Protein AF-A0A2X1XBA3-F1 (afdb_monomer_lite)

Organism: NCBI:txid54005

Secondary structure (DSSP, 8-state):
-HHHHHHHHHHSPPPPPSS-EEEEEES----HHHHHHHHHTT-EEEEEEETTTGGGGSS---TT-SSHHHHHHHHHHT--S-TTS--TTTTSPPPP-

pLDDT: mean 90.19, std 9.72, range [42.31, 97.31]

Structure (mmCIF, N/CA/C/O backbone):
data_AF-A0A2X1XBA3-F1
#
_entry.id   AF-A0A2X1XBA3-F1
#
loop_
_atom_site.group_PDB
_atom_site.id
_atom_site.type_symbol
_atom_site.label_atom_id
_atom_site.label_alt_id
_atom_site.label_comp_id
_atom_site.label_asym_id
_atom_site.label_entity_id
_atom_site.label_seq_id
_atom_site.pdbx_PDB_ins_code
_atom_site.Cartn_x
_atom_site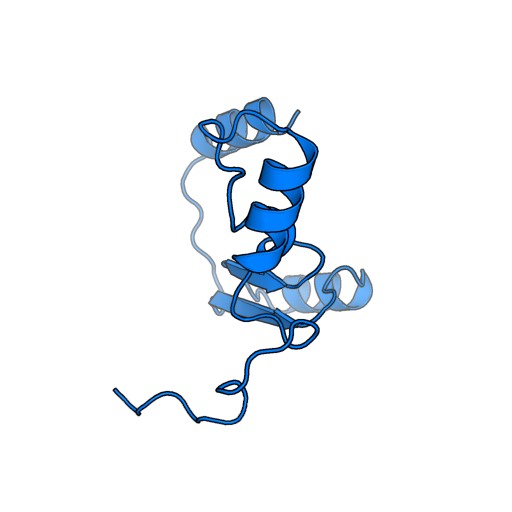.Cartn_y
_atom_site.Cartn_z
_atom_site.occupancy
_atom_site.B_iso_or_equiv
_atom_site.auth_seq_id
_atom_site.auth_comp_id
_atom_site.auth_asym_id
_atom_site.auth_atom_id
_atom_site.pdbx_PDB_model_num
ATOM 1 N N . MET A 1 1 ? -9.783 18.305 -3.561 1.00 83.12 1 MET A N 1
ATOM 2 C CA . MET A 1 1 ? -10.433 17.063 -3.077 1.00 83.12 1 MET A CA 1
ATOM 3 C C . MET A 1 1 ? -9.601 16.290 -2.044 1.00 83.12 1 MET A C 1
ATOM 5 O O . MET A 1 1 ? -9.895 16.455 -0.872 1.00 83.12 1 MET A O 1
ATOM 9 N N . LEU A 1 2 ? -8.551 15.511 -2.378 1.00 92.81 2 LEU A N 1
ATOM 10 C CA . LEU A 1 2 ? -7.814 14.724 -1.352 1.00 92.81 2 LEU A CA 1
ATOM 11 C C . LEU A 1 2 ? -7.120 15.599 -0.289 1.00 92.81 2 LEU A C 1
ATOM 13 O O . LEU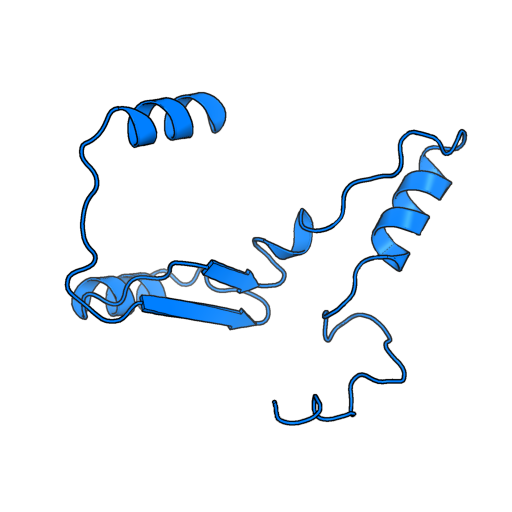 A 1 2 ? -7.220 15.332 0.903 1.00 92.81 2 LEU A O 1
ATOM 17 N N . LYS A 1 3 ? -6.455 16.683 -0.714 1.00 95.75 3 LYS A N 1
ATOM 18 C CA . LYS A 1 3 ? -5.799 17.627 0.209 1.00 95.75 3 LYS A CA 1
ATOM 19 C C . LYS A 1 3 ? -6.799 18.290 1.164 1.00 95.75 3 LYS A C 1
ATOM 21 O O . LYS A 1 3 ? -6.523 18.386 2.349 1.00 95.75 3 LYS A O 1
ATOM 26 N N . GLU A 1 4 ? -7.966 18.694 0.662 1.00 96.62 4 GLU A N 1
ATOM 27 C CA . GLU A 1 4 ? -9.042 19.272 1.485 1.00 96.62 4 GLU A CA 1
ATOM 28 C C . GLU A 1 4 ? -9.569 18.272 2.519 1.00 96.62 4 GLU A C 1
ATOM 30 O O . GLU A 1 4 ? -9.772 18.643 3.671 1.00 96.62 4 GLU A O 1
ATOM 35 N N . LEU A 1 5 ? -9.740 17.003 2.129 1.00 95.94 5 LEU A N 1
ATOM 36 C CA . LEU A 1 5 ? -10.161 15.940 3.041 1.00 95.94 5 LEU A CA 1
ATOM 37 C C . LEU A 1 5 ? -9.138 15.728 4.165 1.00 95.94 5 LEU A C 1
ATOM 39 O O . LEU A 1 5 ? -9.516 15.659 5.330 1.00 95.94 5 LEU A O 1
ATOM 43 N N . ILE A 1 6 ? -7.846 15.676 3.832 1.00 95.75 6 ILE A N 1
ATOM 44 C CA . ILE A 1 6 ? -6.769 15.532 4.822 1.00 95.75 6 ILE A CA 1
ATOM 45 C C . ILE A 1 6 ? -6.774 16.699 5.816 1.00 95.75 6 ILE A C 1
ATOM 47 O O . ILE A 1 6 ? -6.639 16.476 7.018 1.00 95.75 6 ILE A O 1
ATOM 51 N N . GLU A 1 7 ? -6.943 17.935 5.345 1.00 97.00 7 GLU A N 1
ATOM 52 C CA . GLU A 1 7 ? -6.989 19.101 6.235 1.00 97.00 7 GLU A CA 1
ATOM 53 C C . GLU A 1 7 ? -8.237 19.100 7.131 1.00 97.00 7 GLU A C 1
ATOM 55 O O . GLU A 1 7 ? -8.132 19.403 8.319 1.00 97.00 7 GLU A O 1
ATOM 60 N N . ALA A 1 8 ? -9.395 18.676 6.612 1.00 95.62 8 ALA A N 1
ATOM 61 C CA . ALA A 1 8 ? -10.599 18.496 7.423 1.00 95.62 8 ALA A CA 1
ATOM 62 C C . ALA A 1 8 ? -10.404 17.425 8.513 1.00 95.62 8 ALA A C 1
ATOM 64 O O . ALA A 1 8 ? -10.727 17.670 9.674 1.00 95.62 8 ALA A O 1
ATOM 65 N N . LEU A 1 9 ? -9.807 16.276 8.171 1.00 93.69 9 LEU A N 1
ATOM 66 C CA . LEU A 1 9 ? -9.524 15.191 9.119 1.00 93.69 9 LEU A CA 1
ATOM 67 C C . LEU A 1 9 ? -8.518 15.602 10.204 1.00 93.69 9 LEU A C 1
ATOM 69 O O . LEU A 1 9 ? -8.679 15.227 11.361 1.00 93.69 9 LEU A O 1
ATOM 73 N N . LYS A 1 10 ? -7.501 16.407 9.866 1.00 94.94 10 LYS A N 1
ATOM 74 C CA . LYS A 1 10 ? -6.536 16.941 10.847 1.00 94.94 10 LYS A CA 1
ATOM 75 C C . LYS A 1 10 ? -7.160 17.932 11.832 1.00 94.94 10 LYS A C 1
ATOM 77 O O . LYS A 1 10 ? -6.651 18.067 12.943 1.00 94.94 10 LYS A O 1
ATOM 82 N N . ALA A 1 11 ? -8.206 18.652 11.421 1.00 96.06 11 ALA A N 1
ATOM 83 C CA . ALA A 1 11 ? -8.910 19.614 12.268 1.00 96.06 11 ALA A CA 1
ATOM 84 C C . ALA A 1 11 ? -9.885 18.946 13.255 1.00 96.06 11 ALA A C 1
ATOM 86 O O . ALA A 1 11 ? -10.264 19.557 14.256 1.00 96.06 11 ALA A O 1
ATOM 87 N N . MET A 1 12 ? -10.294 17.706 12.983 1.00 95.56 12 MET A N 1
ATOM 88 C CA . MET A 1 12 ? -11.146 16.918 13.869 1.00 95.56 12 MET A CA 1
ATOM 89 C C . MET A 1 12 ? -10.352 16.386 15.076 1.00 95.56 12 MET A C 1
ATOM 91 O O . MET A 1 12 ? -9.139 16.171 14.988 1.00 95.56 12 MET A O 1
ATOM 95 N N . PRO A 1 13 ? -11.005 16.171 16.233 1.00 95.12 13 PRO A N 1
ATOM 96 C CA . PRO A 1 13 ? -10.360 15.502 17.356 1.00 95.12 13 PRO A CA 1
ATOM 97 C C . PRO A 1 13 ? -9.935 14.083 16.956 1.00 95.12 13 PRO A C 1
ATOM 99 O O . PRO A 1 13 ? -10.592 13.431 16.149 1.00 95.12 13 PRO A O 1
ATOM 102 N N . LYS A 1 14 ? -8.842 13.584 17.545 1.00 91.00 14 LYS A N 1
ATOM 103 C CA . LYS A 1 14 ? -8.422 12.194 17.333 1.00 91.00 14 LYS A CA 1
ATOM 104 C C . LYS A 1 14 ? -9.484 11.250 17.888 1.00 91.00 14 LYS A C 1
ATOM 106 O O . LYS A 1 14 ? -9.772 11.286 19.083 1.00 91.00 14 LYS A O 1
ATOM 111 N N . GLU A 1 15 ? -10.016 10.398 17.027 1.00 87.94 15 GLU A N 1
ATOM 112 C CA . GLU A 1 15 ? -10.923 9.327 17.417 1.00 87.94 15 GLU A CA 1
ATOM 113 C C . GLU A 1 15 ? -10.132 8.053 17.725 1.00 87.94 15 GLU A C 1
ATOM 115 O O . GLU A 1 15 ? -9.157 7.724 17.044 1.00 87.94 15 GLU A O 1
ATOM 120 N N . GLU A 1 16 ? -10.540 7.334 18.770 1.00 86.75 16 GLU A N 1
ATOM 121 C CA . GLU A 1 16 ? -9.999 6.010 19.065 1.00 86.75 16 GLU A CA 1
ATOM 122 C C . GLU A 1 16 ? -10.872 4.928 18.434 1.00 86.75 16 GLU A C 1
ATOM 124 O O . GLU A 1 16 ? -12.099 4.925 18.565 1.00 86.75 16 GLU A O 1
ATOM 129 N N . CYS A 1 17 ? -10.218 3.965 17.787 1.00 84.25 17 CYS A N 1
ATOM 130 C CA . CYS A 1 17 ? -10.883 2.763 17.311 1.00 84.25 17 CYS A CA 1
ATOM 131 C C . CYS A 1 17 ? -11.370 1.923 18.487 1.00 84.25 17 CYS A C 1
ATOM 133 O O . CYS A 1 17 ? -10.578 1.461 19.305 1.00 84.25 17 CYS A O 1
ATOM 135 N N . LYS A 1 18 ? -12.687 1.714 18.548 1.00 88.38 18 LYS A N 1
ATOM 136 C CA . LYS A 1 18 ? -13.341 0.959 19.625 1.00 88.38 18 LYS A CA 1
ATOM 137 C C . LYS A 1 18 ? -13.182 -0.557 19.486 1.00 88.38 18 LYS A C 1
ATOM 139 O O . LYS A 1 18 ? -13.337 -1.264 20.477 1.00 88.38 18 LYS A O 1
ATOM 144 N N . GLY A 1 19 ? -12.902 -1.055 18.281 1.00 92.81 19 GLY A N 1
ATOM 145 C CA . GLY A 1 19 ? -12.679 -2.475 18.014 1.00 92.81 19 GLY A CA 1
ATOM 146 C C . GLY A 1 19 ? -11.279 -2.776 17.467 1.00 92.81 19 GLY A C 1
ATOM 147 O O . GLY A 1 19 ? -10.368 -1.948 17.582 1.00 92.81 19 GLY A O 1
ATOM 148 N N . PRO A 1 20 ? -11.064 -3.989 16.927 1.00 94.88 20 PRO A N 1
ATOM 149 C CA . PRO A 1 20 ? -9.743 -4.433 16.508 1.00 94.88 20 PRO A CA 1
ATOM 150 C C . PRO A 1 20 ? -9.238 -3.616 15.317 1.00 94.88 20 PRO A C 1
ATOM 152 O O . PRO A 1 20 ? -9.974 -3.333 14.373 1.00 94.88 20 PRO A O 1
ATOM 155 N N . ARG A 1 21 ? -7.950 -3.275 15.363 1.00 95.25 21 ARG A N 1
ATOM 156 C CA . ARG A 1 21 ? -7.230 -2.654 14.252 1.00 95.25 21 ARG A CA 1
ATOM 157 C C . ARG A 1 21 ? -6.655 -3.747 13.366 1.00 95.25 21 ARG A C 1
ATOM 159 O O . ARG A 1 21 ? -5.888 -4.576 13.853 1.00 95.25 21 ARG A O 1
ATOM 166 N N . VAL A 1 22 ? -7.016 -3.739 12.091 1.00 95.44 22 VAL A N 1
ATOM 167 C CA . VAL A 1 22 ? -6.615 -4.768 11.127 1.00 95.44 22 VAL A CA 1
ATOM 168 C C . VAL A 1 22 ? -5.895 -4.160 9.932 1.00 95.44 22 VAL A C 1
ATOM 170 O O . VAL A 1 22 ? -6.023 -2.965 9.649 1.00 95.44 22 VAL A O 1
ATOM 173 N N . VAL A 1 23 ? -5.137 -5.015 9.249 1.00 95.81 23 VAL A N 1
ATOM 174 C CA . VAL A 1 23 ? -4.509 -4.723 7.962 1.00 95.81 23 VAL A CA 1
ATOM 175 C C . VAL A 1 23 ? -5.161 -5.613 6.916 1.00 95.81 23 VAL A C 1
ATOM 177 O O . VAL A 1 23 ? -5.241 -6.829 7.110 1.00 95.81 23 VAL A O 1
ATOM 180 N N . THR A 1 24 ? -5.656 -5.020 5.837 1.00 94.81 24 THR A N 1
ATOM 181 C CA . THR A 1 24 ? -6.187 -5.755 4.686 1.00 94.81 24 THR A CA 1
ATOM 182 C C . THR A 1 24 ? -5.050 -6.076 3.724 1.00 94.81 24 THR A C 1
ATOM 184 O O . THR A 1 24 ? -4.180 -5.247 3.492 1.00 94.81 24 THR A O 1
ATOM 187 N N . SER A 1 25 ? -5.013 -7.288 3.175 1.00 93.06 25 SER A N 1
ATOM 188 C CA . SER A 1 25 ? -4.034 -7.662 2.148 1.00 93.06 25 SER A CA 1
ATOM 189 C C . SER A 1 25 ? -4.711 -8.494 1.072 1.00 93.06 25 SER A C 1
ATOM 191 O O . SER A 1 25 ? -5.567 -9.333 1.374 1.00 93.06 25 SER A O 1
ATOM 193 N N . GLY A 1 26 ? -4.361 -8.241 -0.186 1.00 90.75 26 GLY A N 1
ATOM 194 C CA . GLY A 1 26 ? -4.935 -8.949 -1.322 1.00 90.75 26 GLY A CA 1
ATOM 195 C C . GLY A 1 26 ? -4.913 -8.139 -2.611 1.00 90.75 26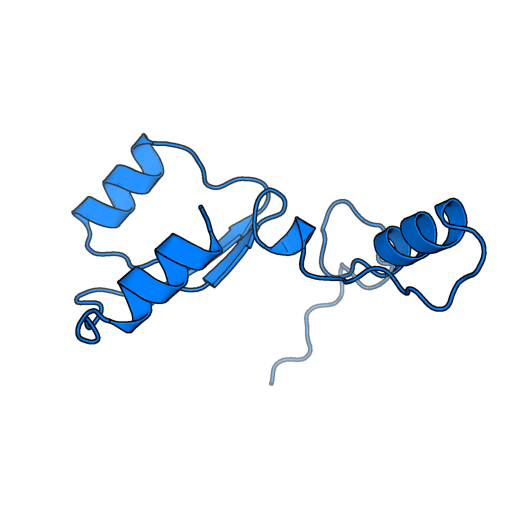 GLY A C 1
ATOM 196 O O . GLY A 1 26 ? -4.041 -7.305 -2.840 1.00 90.75 26 GLY A O 1
ATOM 197 N N . VAL A 1 27 ? -5.878 -8.421 -3.487 1.00 91.50 27 VAL A N 1
ATOM 198 C CA . VAL A 1 27 ? -5.991 -7.745 -4.787 1.00 91.50 27 VAL A CA 1
ATOM 199 C C . VAL A 1 27 ? -6.953 -6.557 -4.704 1.00 91.50 27 VAL A C 1
ATOM 201 O O . VAL A 1 27 ? -6.611 -5.470 -5.157 1.00 91.50 27 VAL A O 1
ATOM 204 N N . ILE A 1 28 ? -8.140 -6.754 -4.116 1.00 93.69 28 ILE A N 1
A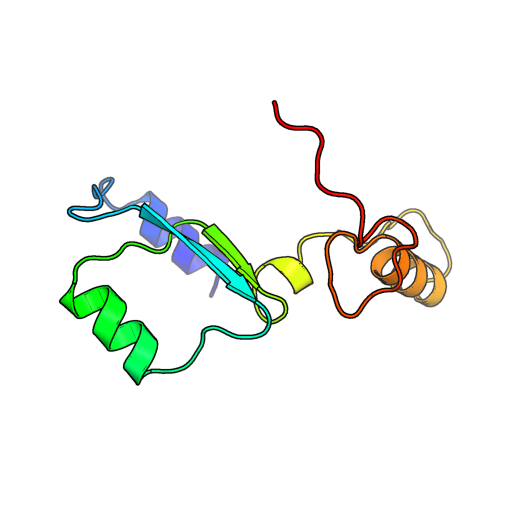TOM 205 C CA . ILE A 1 28 ? -9.230 -5.766 -4.031 1.00 93.69 28 ILE A CA 1
ATOM 206 C C . ILE A 1 28 ? -9.990 -5.947 -2.703 1.00 93.69 28 ILE A C 1
ATOM 208 O O . ILE A 1 28 ? -10.228 -7.086 -2.290 1.00 93.69 28 ILE A O 1
ATOM 212 N N . THR A 1 29 ? -10.427 -4.841 -2.088 1.00 93.31 29 THR A N 1
ATOM 213 C CA . THR A 1 29 ? -11.220 -4.803 -0.839 1.00 93.31 29 THR A CA 1
ATOM 214 C C . THR A 1 29 ? -12.414 -3.834 -0.897 1.00 93.31 29 THR A C 1
ATOM 216 O O . THR A 1 29 ? -12.837 -3.287 0.114 1.00 93.31 29 THR A O 1
ATOM 219 N N . ASP A 1 30 ? -13.016 -3.643 -2.072 1.00 94.19 30 ASP A N 1
ATOM 220 C CA . ASP A 1 30 ? -14.050 -2.622 -2.318 1.00 94.19 30 ASP A CA 1
ATOM 221 C C . ASP A 1 30 ? -15.506 -3.119 -2.219 1.00 94.19 30 ASP A C 1
ATOM 223 O O . ASP A 1 30 ? -16.446 -2.356 -2.455 1.00 94.19 30 ASP A O 1
ATOM 227 N N . ASN A 1 31 ? -15.724 -4.395 -1.885 1.00 96.06 31 ASN A N 1
ATOM 228 C CA . ASN A 1 31 ? -17.066 -4.971 -1.856 1.00 96.06 31 ASN A CA 1
ATOM 229 C C . ASN A 1 31 ? -17.926 -4.303 -0.757 1.00 96.06 31 ASN A C 1
ATOM 231 O O . ASN A 1 31 ? -17.599 -4.447 0.424 1.00 96.06 31 ASN A O 1
ATOM 235 N N . PRO A 1 32 ? -19.068 -3.667 -1.089 1.00 96.69 32 PRO A N 1
ATOM 236 C CA . PRO A 1 32 ? -19.872 -2.942 -0.104 1.00 96.69 32 PRO A CA 1
ATOM 237 C C . PRO A 1 32 ? -20.369 -3.805 1.061 1.00 96.69 32 PRO A C 1
ATOM 239 O O . PRO A 1 32 ? -20.384 -3.343 2.197 1.00 96.69 32 PRO A O 1
ATOM 242 N N . ALA A 1 33 ? -20.725 -5.068 0.807 1.00 97.12 33 ALA A N 1
ATOM 243 C CA . ALA A 1 33 ? -21.183 -5.978 1.855 1.00 97.12 33 ALA A CA 1
ATOM 244 C C . ALA A 1 33 ? -20.046 -6.366 2.815 1.00 97.12 33 ALA A C 1
ATOM 246 O O . ALA A 1 33 ? -20.286 -6.582 3.999 1.00 97.12 33 ALA A O 1
ATOM 247 N N . LEU A 1 34 ? -18.804 -6.441 2.323 1.00 94.50 34 LEU A N 1
ATOM 248 C CA . LEU A 1 34 ? -17.633 -6.665 3.173 1.00 94.50 34 LEU A CA 1
ATOM 249 C C . LEU A 1 34 ? -17.386 -5.455 4.080 1.00 94.50 34 LEU A C 1
ATOM 251 O O . LEU A 1 34 ? -17.202 -5.630 5.282 1.00 94.50 34 LEU A O 1
ATOM 255 N N . LEU A 1 35 ? -17.418 -4.248 3.512 1.00 95.50 35 LEU A N 1
ATOM 256 C CA . LEU A 1 35 ? -17.209 -3.004 4.257 1.00 95.50 35 LEU A CA 1
ATOM 257 C C . LEU A 1 35 ? -18.289 -2.805 5.330 1.00 95.50 35 LEU A C 1
ATOM 259 O O . LEU A 1 35 ? -17.964 -2.532 6.482 1.00 95.50 35 LEU A O 1
ATOM 263 N N . GLU A 1 36 ? -19.554 -3.068 4.994 1.00 97.31 36 GLU A N 1
ATOM 264 C CA . GLU A 1 36 ? -20.668 -3.005 5.946 1.00 97.31 36 GLU A CA 1
ATOM 265 C C . GLU A 1 36 ? -20.491 -3.995 7.109 1.00 97.31 36 GLU A C 1
ATOM 267 O O . GLU A 1 36 ? -20.779 -3.674 8.262 1.00 97.31 36 GLU A O 1
ATOM 272 N N . VAL A 1 37 ? -19.981 -5.201 6.842 1.00 95.94 37 VAL A N 1
ATOM 273 C CA . VAL A 1 37 ? -19.664 -6.168 7.901 1.00 95.94 37 VAL A CA 1
ATOM 274 C C . VAL A 1 37 ? -18.553 -5.639 8.811 1.00 95.94 37 VAL A C 1
ATOM 276 O O . VAL A 1 37 ? -18.694 -5.729 10.030 1.00 95.94 37 VAL A O 1
ATOM 279 N N . LEU A 1 38 ? -17.474 -5.071 8.265 1.00 94.81 38 LEU A N 1
ATOM 280 C CA . LEU A 1 38 ? -16.389 -4.509 9.080 1.00 94.81 38 LEU A CA 1
ATOM 281 C C . LEU A 1 38 ? -16.906 -3.400 10.007 1.00 94.81 38 LEU A C 1
ATOM 283 O O . LEU A 1 38 ? -16.633 -3.440 11.210 1.00 94.81 38 LEU A O 1
ATOM 287 N N . ASP A 1 39 ? -17.734 -2.499 9.479 1.00 93.81 39 ASP A N 1
ATOM 288 C CA . ASP A 1 39 ? -18.357 -1.421 10.250 1.00 93.81 39 ASP A CA 1
ATOM 289 C C . ASP A 1 39 ? -19.293 -1.965 11.340 1.00 93.81 39 ASP A C 1
ATOM 291 O O . ASP A 1 39 ? -19.185 -1.582 12.508 1.00 93.81 39 ASP A O 1
ATOM 295 N N . ASN A 1 40 ? -20.159 -2.926 11.000 1.00 95.94 40 ASN A N 1
ATOM 296 C CA . ASN A 1 40 ? -21.103 -3.540 11.940 1.00 95.94 40 ASN A CA 1
ATOM 297 C C . ASN A 1 40 ? -20.409 -4.225 13.131 1.00 95.94 40 ASN A C 1
ATOM 299 O O . ASN A 1 40 ? -20.970 -4.283 14.228 1.00 95.94 40 ASN A O 1
ATOM 303 N N . PHE A 1 41 ? -19.188 -4.730 12.937 1.00 95.00 41 PHE A N 1
ATOM 304 C CA . PHE A 1 41 ? -18.385 -5.357 13.989 1.00 95.00 41 PHE A CA 1
ATOM 305 C C . PHE A 1 41 ? -17.338 -4.419 14.617 1.00 95.00 41 PHE A C 1
ATOM 307 O O . PHE A 1 41 ? -16.534 -4.870 15.437 1.00 95.00 41 PHE A O 1
ATOM 314 N N . ASN A 1 42 ? -17.360 -3.117 14.300 1.00 94.00 42 ASN A N 1
ATOM 315 C CA . ASN A 1 42 ? -16.371 -2.122 14.737 1.00 94.00 42 ASN A CA 1
ATOM 316 C C . ASN A 1 42 ? -14.917 -2.513 14.403 1.00 94.00 42 ASN A C 1
ATOM 318 O O . ASN A 1 42 ? -13.991 -2.203 15.158 1.00 94.00 42 ASN A O 1
ATOM 322 N N . VAL A 1 43 ? -14.698 -3.223 13.298 1.00 95.25 43 VAL A N 1
ATOM 323 C CA . VAL A 1 43 ? -13.360 -3.578 12.827 1.00 95.25 43 VAL A CA 1
ATOM 324 C C . VAL A 1 43 ? -12.781 -2.386 12.076 1.00 95.25 43 VAL A C 1
ATOM 326 O O . VAL A 1 43 ? -13.276 -1.999 11.024 1.00 95.25 43 VAL A O 1
ATOM 329 N N . CYS A 1 44 ? -11.703 -1.815 12.603 1.00 94.75 44 CYS A N 1
ATOM 330 C CA . CYS A 1 44 ? -11.037 -0.679 11.987 1.00 94.75 44 CYS A CA 1
ATOM 331 C C . CYS A 1 44 ? -9.920 -1.135 11.046 1.00 94.75 44 CYS A C 1
ATOM 333 O O . CYS A 1 44 ? -8.881 -1.616 11.511 1.00 94.75 44 CYS A O 1
ATOM 335 N N . VAL A 1 45 ? -10.076 -0.905 9.744 1.00 94.62 45 VAL A N 1
ATOM 336 C CA . VAL A 1 45 ? -8.966 -1.018 8.785 1.00 94.62 45 VAL A CA 1
ATOM 337 C C . VAL A 1 45 ? -8.073 0.210 8.939 1.00 94.62 45 VAL A C 1
ATOM 339 O O . VAL A 1 45 ? -8.530 1.339 8.780 1.00 94.62 45 VAL A O 1
ATOM 342 N N . VAL A 1 46 ? -6.810 0.004 9.316 1.00 94.25 46 VAL A N 1
ATOM 343 C CA . VAL A 1 46 ? -5.872 1.112 9.602 1.00 94.25 46 VAL A CA 1
ATOM 344 C C . VAL A 1 46 ? -4.676 1.175 8.662 1.00 94.25 46 VAL A C 1
ATOM 346 O O . VAL A 1 46 ? -3.939 2.158 8.690 1.00 94.25 46 VAL A O 1
ATOM 349 N N . ALA A 1 47 ? -4.464 0.121 7.884 1.00 95.44 47 ALA A N 1
ATOM 350 C CA . ALA A 1 47 ? -3.481 0.037 6.819 1.00 95.44 47 ALA A CA 1
ATOM 351 C C . ALA A 1 47 ? -3.915 -1.060 5.842 1.00 95.44 47 ALA A C 1
ATOM 353 O O . ALA A 1 47 ? -4.702 -1.939 6.206 1.00 95.44 47 ALA A O 1
ATOM 354 N N . ASP A 1 48 ? -3.361 -1.025 4.641 1.00 94.62 48 ASP A N 1
ATOM 355 C CA . ASP A 1 48 ? -3.601 -2.016 3.605 1.00 94.62 48 ASP A CA 1
ATOM 356 C C . ASP A 1 48 ? -2.300 -2.372 2.864 1.00 94.62 48 ASP A C 1
ATOM 358 O O . ASP A 1 48 ? -1.355 -1.586 2.790 1.00 94.62 48 ASP A O 1
ATOM 362 N N . ASP A 1 49 ? -2.269 -3.589 2.334 1.00 92.69 49 ASP A N 1
ATOM 363 C CA . ASP A 1 49 ? -1.375 -4.058 1.277 1.00 92.69 49 ASP A CA 1
ATOM 364 C C . ASP A 1 49 ? -2.243 -4.658 0.160 1.00 92.69 49 ASP A C 1
ATOM 366 O O . ASP A 1 49 ? -2.349 -5.876 -0.030 1.00 92.69 49 ASP A O 1
ATOM 370 N N . VAL A 1 50 ? -2.970 -3.778 -0.527 1.00 93.00 50 VAL A N 1
ATOM 371 C CA . VAL A 1 50 ? -3.954 -4.158 -1.541 1.00 93.00 50 VAL A CA 1
ATOM 372 C C . VAL A 1 50 ? -3.533 -3.608 -2.900 1.00 93.00 50 VAL A C 1
ATOM 374 O O . VAL A 1 50 ? -3.198 -2.430 -3.036 1.00 93.00 50 VAL A O 1
ATOM 377 N N . ALA A 1 51 ? -3.563 -4.466 -3.925 1.00 90.62 51 ALA A N 1
ATOM 378 C CA . ALA A 1 51 ? -3.114 -4.118 -5.277 1.00 90.62 51 ALA A CA 1
ATOM 379 C C . ALA A 1 51 ? -3.858 -2.900 -5.858 1.00 90.62 51 ALA A C 1
ATOM 381 O O . ALA A 1 51 ? -3.240 -2.022 -6.456 1.00 90.62 51 ALA A O 1
ATOM 382 N N . ALA A 1 52 ? -5.179 -2.839 -5.663 1.00 92.50 52 ALA A N 1
ATOM 383 C CA . ALA A 1 52 ? -6.030 -1.747 -6.136 1.00 92.50 52 ALA A CA 1
ATOM 384 C C . ALA A 1 52 ? -5.966 -0.462 -5.282 1.00 92.50 52 ALA A C 1
ATOM 386 O O . ALA A 1 52 ? -6.564 0.542 -5.667 1.00 92.50 52 ALA A O 1
ATOM 387 N N . GLU A 1 53 ? -5.272 -0.485 -4.140 1.00 92.62 53 GLU A N 1
ATOM 388 C CA . GLU A 1 53 ? -5.218 0.614 -3.168 1.00 92.62 53 GLU A CA 1
ATOM 389 C C . GLU A 1 53 ? -3.761 1.078 -2.971 1.00 92.62 53 GLU A C 1
ATOM 391 O O . GLU A 1 53 ? -3.170 1.635 -3.903 1.00 92.62 53 GLU A O 1
ATOM 396 N N . SER A 1 54 ? -3.157 0.865 -1.792 1.00 93.00 54 SER A N 1
ATOM 397 C CA . SER A 1 54 ? -1.868 1.472 -1.441 1.00 93.00 54 SER A CA 1
ATOM 398 C C . SER A 1 54 ? -0.695 1.010 -2.291 1.00 93.00 54 SER A C 1
ATOM 400 O O . SER A 1 54 ? 0.272 1.755 -2.464 1.00 93.00 54 SER A O 1
ATOM 402 N N . ARG A 1 55 ? -0.767 -0.185 -2.887 1.00 90.62 55 ARG A N 1
ATOM 403 C CA . ARG A 1 55 ? 0.327 -0.693 -3.720 1.00 90.62 55 ARG A CA 1
ATOM 404 C C . ARG A 1 55 ? 0.567 0.163 -4.964 1.00 90.62 55 ARG A C 1
ATOM 406 O O . ARG A 1 55 ? 1.717 0.354 -5.354 1.00 90.62 55 ARG A O 1
ATOM 413 N N . GLY A 1 56 ? -0.490 0.742 -5.538 1.00 88.94 56 GLY A N 1
ATOM 414 C CA . GLY A 1 56 ? -0.403 1.534 -6.768 1.00 88.94 56 GLY A CA 1
ATOM 415 C C . GLY A 1 56 ? 0.420 2.820 -6.644 1.00 88.94 56 GLY A C 1
ATOM 416 O O . GLY A 1 56 ? 0.938 3.309 -7.645 1.00 88.94 56 GLY A O 1
ATOM 417 N N . PHE A 1 57 ? 0.572 3.361 -5.432 1.00 90.81 57 PHE A N 1
ATOM 418 C CA . PHE A 1 57 ? 1.330 4.591 -5.165 1.00 90.81 57 PHE A CA 1
ATOM 419 C C . PHE A 1 57 ? 2.466 4.397 -4.150 1.00 90.81 57 PHE A C 1
ATOM 421 O O . PHE A 1 57 ? 3.019 5.369 -3.643 1.00 90.81 57 PHE A O 1
ATOM 428 N N . LYS A 1 58 ? 2.827 3.146 -3.844 1.00 92.12 58 LYS A N 1
ATOM 429 C CA . LYS A 1 58 ? 3.875 2.816 -2.868 1.00 92.12 58 LYS A CA 1
ATOM 430 C C . LYS A 1 58 ? 5.280 3.198 -3.342 1.00 92.12 58 LYS A C 1
ATOM 432 O O . LYS A 1 58 ? 6.131 3.530 -2.521 1.00 92.12 58 LYS A O 1
ATOM 437 N N . VAL A 1 59 ? 5.525 3.121 -4.650 1.00 93.44 59 VAL A N 1
ATOM 438 C CA . VAL A 1 59 ? 6.819 3.421 -5.276 1.00 93.44 59 VAL A CA 1
ATOM 439 C C . VAL A 1 59 ? 6.684 4.672 -6.132 1.00 93.44 59 VAL A C 1
ATOM 441 O O . VAL A 1 59 ? 5.906 4.692 -7.087 1.00 93.44 59 VAL A O 1
ATOM 444 N N . ASP A 1 60 ? 7.462 5.700 -5.807 1.00 94.62 60 ASP A N 1
ATOM 445 C CA . ASP A 1 60 ? 7.525 6.936 -6.585 1.00 94.62 60 ASP A CA 1
ATOM 446 C C . ASP A 1 60 ? 8.363 6.762 -7.863 1.00 94.62 60 ASP A C 1
ATOM 448 O O . ASP A 1 60 ? 9.330 5.997 -7.911 1.00 94.62 60 ASP A O 1
ATOM 452 N N . VAL A 1 61 ? 8.012 7.519 -8.904 1.00 94.69 61 VAL A N 1
ATOM 453 C CA . VAL A 1 61 ? 8.808 7.605 -10.138 1.00 94.69 61 VAL A CA 1
ATOM 454 C C . VAL A 1 61 ? 10.128 8.321 -9.852 1.00 94.69 61 VAL A C 1
ATOM 456 O O . VAL A 1 61 ? 10.142 9.370 -9.206 1.00 94.69 61 VAL A O 1
ATOM 459 N N . ASP A 1 62 ? 11.239 7.802 -10.381 1.00 94.38 62 ASP A N 1
ATOM 460 C CA . ASP A 1 62 ? 12.516 8.519 -10.328 1.00 94.38 62 ASP A CA 1
ATOM 461 C C . ASP A 1 62 ? 12.545 9.634 -11.382 1.00 94.38 62 ASP A C 1
ATOM 463 O O . ASP A 1 62 ? 12.645 9.387 -12.584 1.00 94.38 62 ASP A O 1
ATOM 467 N N . THR A 1 63 ? 12.464 10.881 -10.920 1.00 94.75 63 THR A N 1
ATOM 468 C CA . THR A 1 63 ? 12.460 12.071 -11.779 1.00 94.75 63 THR A CA 1
ATOM 469 C C . THR A 1 63 ? 13.845 12.468 -12.297 1.00 94.75 63 THR A C 1
ATOM 471 O O . THR A 1 63 ? 13.956 13.472 -12.995 1.00 94.75 63 THR A O 1
ATOM 474 N N . SER A 1 64 ? 14.910 11.748 -11.927 1.00 95.88 64 SER A N 1
ATOM 475 C CA . SER A 1 64 ? 16.265 11.980 -12.442 1.00 95.88 64 SER A CA 1
ATOM 476 C C . SER A 1 64 ? 16.543 11.270 -13.772 1.00 95.88 64 SER A C 1
ATOM 478 O O . SER A 1 64 ? 17.483 11.640 -14.475 1.00 95.88 64 SER A O 1
ATOM 480 N N . ILE A 1 65 ? 15.717 10.286 -14.147 1.00 94.56 65 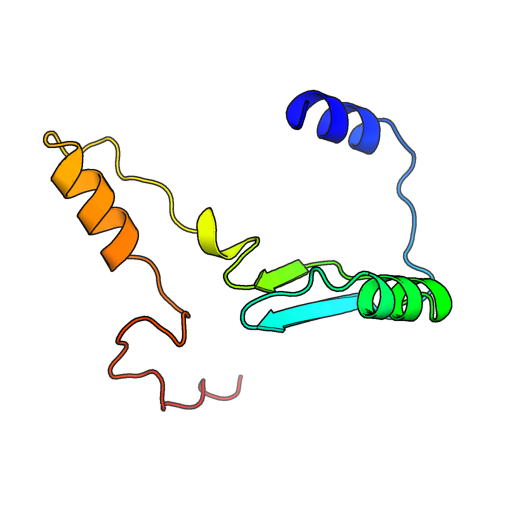ILE A N 1
ATOM 481 C CA . ILE A 1 65 ? 15.814 9.573 -15.423 1.00 94.56 65 ILE A CA 1
ATOM 482 C C . ILE A 1 65 ? 15.283 10.478 -16.546 1.00 94.56 65 ILE A C 1
ATOM 484 O O . ILE A 1 65 ? 14.134 10.912 -16.510 1.00 94.56 65 ILE A O 1
ATOM 488 N N . GLU A 1 66 ? 16.117 10.758 -17.554 1.00 95.62 66 GLU A N 1
ATOM 489 C CA . GLU A 1 66 ? 15.779 11.691 -18.644 1.00 95.62 66 GLU A CA 1
ATOM 490 C C . GLU A 1 66 ? 14.624 11.203 -19.532 1.00 95.62 66 GLU A C 1
ATOM 492 O O . GLU A 1 66 ? 13.796 12.005 -19.966 1.00 95.62 66 GLU A O 1
ATOM 497 N N . ASP A 1 67 ? 14.567 9.898 -19.819 1.00 97.06 67 ASP A N 1
ATOM 498 C CA . ASP A 1 67 ? 13.495 9.309 -20.623 1.00 97.06 67 ASP A CA 1
ATOM 499 C C . ASP A 1 67 ? 12.285 8.965 -19.732 1.00 97.06 67 ASP A C 1
ATOM 501 O O . ASP A 1 67 ? 12.377 8.061 -18.893 1.00 97.06 67 ASP A O 1
ATOM 505 N N . PRO A 1 68 ? 11.125 9.623 -19.924 1.00 95.06 68 PRO A N 1
ATOM 506 C CA . PRO A 1 68 ? 9.941 9.385 -19.107 1.00 95.06 68 PRO A CA 1
ATOM 507 C C . PRO A 1 68 ? 9.398 7.954 -19.226 1.00 95.06 68 PRO A C 1
ATOM 509 O O . PRO A 1 68 ? 8.822 7.446 -18.265 1.00 95.06 68 PRO A O 1
ATOM 512 N N . TYR A 1 69 ? 9.580 7.274 -20.363 1.00 96.12 69 TYR A N 1
ATOM 513 C CA . TYR A 1 69 ? 9.146 5.881 -20.498 1.00 96.12 69 TYR A CA 1
ATOM 514 C C . TYR A 1 69 ? 10.043 4.938 -19.700 1.00 96.12 69 TYR A C 1
ATOM 516 O O . TYR A 1 69 ? 9.541 4.002 -19.078 1.00 96.12 69 TYR A O 1
ATOM 524 N N . MET A 1 70 ? 11.349 5.213 -19.663 1.00 96.56 70 MET A N 1
ATOM 525 C CA . MET A 1 70 ? 12.278 4.473 -18.811 1.00 96.56 70 MET A CA 1
ATOM 526 C C . MET A 1 70 ? 12.007 4.732 -17.333 1.00 96.56 70 MET A C 1
ATOM 528 O O . MET A 1 70 ? 12.033 3.786 -16.556 1.00 96.56 70 MET A O 1
ATOM 532 N N . ALA A 1 71 ? 11.680 5.969 -16.951 1.00 96.62 71 ALA A N 1
ATOM 533 C CA . ALA A 1 71 ? 11.326 6.305 -15.574 1.00 96.62 71 ALA A CA 1
ATOM 534 C C . ALA A 1 71 ? 10.091 5.525 -15.084 1.00 96.62 71 ALA A C 1
ATOM 536 O O . ALA A 1 71 ? 10.077 5.014 -13.965 1.00 96.62 71 ALA A O 1
ATOM 537 N N . LEU A 1 72 ? 9.070 5.385 -15.937 1.00 94.69 72 LEU A N 1
ATOM 538 C CA . LEU A 1 72 ? 7.871 4.593 -15.638 1.00 94.69 72 LEU A CA 1
ATOM 539 C C . LEU A 1 72 ? 8.150 3.084 -15.624 1.00 94.69 72 LEU A C 1
ATOM 541 O O . LEU A 1 72 ? 7.652 2.374 -14.752 1.00 94.69 72 LEU A O 1
ATOM 545 N N . ALA A 1 73 ? 8.951 2.582 -16.568 1.00 94.56 73 ALA A N 1
ATOM 546 C CA . ALA A 1 73 ? 9.339 1.172 -16.595 1.00 94.56 73 ALA A CA 1
ATOM 547 C C . ALA A 1 73 ? 10.162 0.789 -15.356 1.00 94.56 73 ALA A C 1
ATOM 549 O O . ALA A 1 73 ? 9.947 -0.271 -14.772 1.00 94.56 73 ALA A O 1
ATOM 550 N N . ASP A 1 74 ? 11.063 1.670 -14.928 1.00 94.19 74 ASP A N 1
ATOM 551 C CA . ASP A 1 74 ? 11.864 1.513 -13.719 1.00 94.19 74 ASP A CA 1
ATOM 552 C C . ASP A 1 74 ? 11.011 1.600 -12.441 1.00 94.19 74 ASP A C 1
ATOM 554 O O . ASP A 1 74 ? 11.194 0.794 -11.531 1.00 94.19 74 ASP A O 1
ATOM 558 N N . GLN A 1 75 ? 10.024 2.503 -12.376 1.00 94.38 75 GLN A N 1
ATOM 559 C CA . GLN A 1 75 ? 9.045 2.523 -11.281 1.00 94.38 75 GLN A CA 1
ATOM 560 C C . GLN A 1 75 ? 8.327 1.171 -11.161 1.00 94.38 75 GLN A C 1
ATOM 562 O O . GLN A 1 75 ? 8.264 0.605 -10.072 1.00 94.38 75 GLN A O 1
ATOM 567 N N . PHE A 1 76 ? 7.816 0.641 -12.278 1.00 91.44 76 PHE A N 1
ATOM 568 C CA . PHE A 1 76 ? 7.123 -0.648 -12.305 1.00 91.44 76 PHE A CA 1
ATOM 569 C C . PHE A 1 76 ? 8.050 -1.809 -11.919 1.00 91.44 76 PHE A C 1
ATOM 571 O O . PHE A 1 76 ? 7.645 -2.695 -11.177 1.00 91.44 76 PHE A O 1
ATOM 578 N N . ALA A 1 77 ? 9.307 -1.792 -12.369 1.00 90.62 77 ALA A N 1
ATOM 579 C CA . ALA A 1 77 ? 10.294 -2.820 -12.033 1.00 90.62 77 ALA A CA 1
ATOM 580 C C . ALA A 1 77 ? 10.735 -2.793 -10.558 1.00 90.62 77 ALA A C 1
ATOM 582 O O . ALA A 1 77 ? 11.162 -3.817 -10.033 1.00 90.62 77 ALA A O 1
ATOM 583 N N . ARG A 1 78 ? 10.647 -1.632 -9.896 1.00 90.12 78 ARG A N 1
ATOM 584 C CA . ARG A 1 78 ? 10.940 -1.460 -8.463 1.00 90.12 78 ARG A CA 1
ATOM 585 C C . 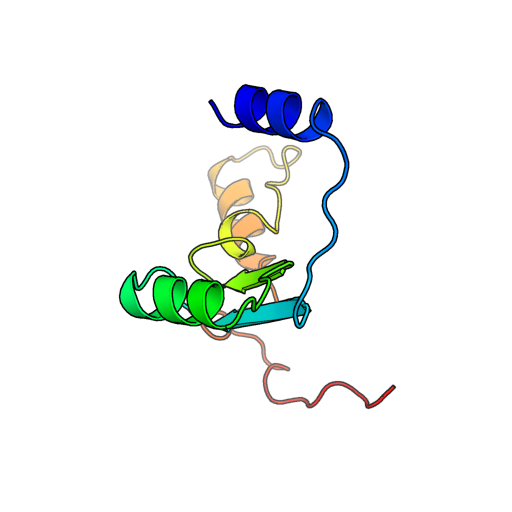ARG A 1 78 ? 9.756 -1.768 -7.551 1.00 90.12 78 ARG A C 1
ATOM 587 O O . ARG A 1 78 ? 9.932 -1.763 -6.334 1.00 90.12 78 ARG A O 1
ATOM 594 N N . MET A 1 79 ? 8.564 -1.996 -8.102 1.00 88.81 79 MET A N 1
ATOM 595 C CA . MET A 1 79 ? 7.446 -2.502 -7.313 1.00 88.81 79 MET A CA 1
ATOM 596 C C . MET A 1 79 ? 7.812 -3.893 -6.793 1.00 88.81 79 MET A C 1
ATOM 598 O O . MET A 1 79 ? 8.044 -4.817 -7.566 1.00 88.81 79 MET A O 1
ATOM 602 N N . ASP A 1 80 ? 7.881 -4.011 -5.474 1.00 79.62 80 ASP A N 1
ATOM 603 C CA . ASP A 1 80 ? 8.178 -5.247 -4.759 1.00 79.62 80 ASP A CA 1
ATOM 604 C C . ASP A 1 80 ? 6.952 -5.660 -3.927 1.00 79.62 80 ASP A C 1
ATOM 606 O O . ASP A 1 80 ? 6.035 -4.856 -3.714 1.00 79.62 80 ASP A O 1
ATOM 610 N N . GLU A 1 81 ? 6.943 -6.897 -3.437 1.00 77.19 81 GLU A N 1
ATOM 611 C CA . GLU A 1 81 ? 5.893 -7.452 -2.572 1.00 77.19 81 GLU A CA 1
ATOM 612 C C . GLU A 1 81 ? 4.515 -7.583 -3.266 1.00 77.19 81 GLU A C 1
ATOM 614 O O . GLU A 1 81 ? 3.469 -7.524 -2.619 1.00 77.19 81 GLU A O 1
ATOM 619 N N . ASP A 1 82 ? 4.496 -7.799 -4.588 1.00 82.56 82 ASP A N 1
ATOM 620 C CA . ASP A 1 82 ? 3.275 -8.088 -5.352 1.00 82.56 82 ASP A CA 1
ATOM 621 C C . ASP A 1 82 ? 3.269 -9.536 -5.883 1.00 82.56 82 ASP A C 1
ATOM 623 O O . ASP A 1 82 ? 4.167 -9.904 -6.641 1.00 82.56 82 ASP A O 1
ATOM 627 N N . PRO A 1 83 ? 2.241 -10.358 -5.583 1.00 82.44 83 PRO A N 1
ATOM 628 C CA . PRO A 1 83 ? 2.138 -11.723 -6.104 1.00 82.44 83 PRO A CA 1
ATOM 629 C C . PRO A 1 83 ? 1.991 -11.836 -7.631 1.00 82.44 83 PRO A C 1
ATOM 631 O O . PRO A 1 83 ? 2.120 -12.934 -8.173 1.00 82.44 83 PRO A O 1
ATOM 634 N N . ILE A 1 84 ? 1.680 -10.744 -8.328 1.00 83.75 84 ILE A N 1
ATOM 635 C CA . ILE A 1 84 ? 1.583 -10.672 -9.791 1.00 83.75 84 ILE A CA 1
ATOM 636 C C . ILE A 1 84 ? 2.960 -10.409 -10.416 1.00 83.75 84 ILE A C 1
ATOM 638 O O . ILE A 1 84 ? 3.196 -10.792 -11.565 1.00 83.75 84 ILE A O 1
ATOM 642 N N . LEU A 1 85 ? 3.871 -9.768 -9.680 1.00 87.00 85 LEU A N 1
ATOM 643 C CA . LEU A 1 85 ? 5.213 -9.463 -10.157 1.00 87.00 85 LEU A CA 1
ATOM 644 C C . LEU A 1 85 ? 6.152 -10.638 -9.891 1.00 87.00 85 LEU A C 1
ATOM 646 O O . LEU A 1 85 ? 6.030 -11.373 -8.912 1.00 87.00 85 LEU A O 1
ATOM 650 N N . TYR A 1 86 ? 7.084 -10.852 -10.816 1.00 87.56 86 TYR A N 1
ATOM 651 C CA . TYR A 1 86 ? 8.051 -11.927 -10.672 1.00 87.56 86 TYR A CA 1
ATOM 652 C C . TYR A 1 86 ? 9.080 -11.565 -9.602 1.00 87.56 86 TYR A C 1
ATOM 654 O O . TYR A 1 86 ? 9.918 -10.693 -9.819 1.00 87.56 86 TYR A O 1
ATOM 662 N N . ASP A 1 87 ? 9.061 -12.312 -8.504 1.00 87.50 87 ASP A N 1
ATOM 663 C CA . ASP A 1 87 ? 10.113 -12.317 -7.497 1.00 87.50 87 ASP A CA 1
ATOM 664 C C . ASP A 1 87 ? 10.640 -13.760 -7.326 1.00 87.50 87 ASP A C 1
ATOM 666 O O . ASP A 1 87 ? 9.874 -14.663 -6.964 1.00 87.50 87 ASP A O 1
ATOM 670 N N . PRO A 1 88 ? 11.935 -14.031 -7.601 1.00 86.62 88 PRO A N 1
ATOM 671 C CA . PRO A 1 88 ? 12.522 -15.359 -7.402 1.00 86.62 88 PRO A CA 1
ATOM 672 C C . PRO A 1 88 ? 12.464 -15.827 -5.940 1.00 86.62 88 PRO A C 1
ATOM 674 O O . PRO A 1 88 ? 12.518 -17.032 -5.672 1.00 86.62 88 PRO A O 1
ATOM 677 N N . ASP A 1 89 ? 12.343 -14.891 -5.003 1.00 84.31 89 ASP A N 1
ATOM 678 C CA . ASP A 1 89 ? 12.358 -15.123 -3.569 1.00 84.31 89 ASP A CA 1
ATOM 679 C C . ASP A 1 89 ? 10.954 -15.153 -2.950 1.00 84.31 89 ASP A C 1
ATOM 681 O O . ASP A 1 89 ? 10.839 -15.417 -1.753 1.00 84.31 89 ASP A O 1
ATOM 685 N N . ILE A 1 90 ? 9.890 -15.045 -3.756 1.00 77.12 90 ILE A N 1
ATOM 686 C CA . ILE A 1 90 ? 8.494 -14.973 -3.287 1.00 77.12 90 ILE A CA 1
ATOM 687 C C . ILE A 1 90 ? 8.062 -16.172 -2.427 1.00 77.12 90 ILE A C 1
ATOM 689 O O . ILE A 1 90 ? 7.194 -16.079 -1.561 1.00 77.12 90 ILE A O 1
ATOM 693 N N . TRP A 1 91 ? 8.685 -17.333 -2.645 1.00 74.94 91 TRP A N 1
ATOM 694 C CA . TRP A 1 91 ? 8.414 -18.567 -1.902 1.00 74.94 91 TRP A CA 1
ATOM 695 C C . TRP A 1 91 ? 9.166 -18.653 -0.571 1.00 74.94 91 TRP A C 1
ATOM 697 O O . TRP A 1 91 ? 8.922 -19.566 0.227 1.00 74.94 91 TRP A O 1
ATOM 707 N N . LYS A 1 92 ? 10.117 -17.749 -0.319 1.00 77.38 92 LYS A N 1
ATOM 708 C CA . LYS A 1 92 ? 10.887 -17.741 0.920 1.00 77.38 92 LYS A CA 1
ATOM 709 C C . LYS A 1 92 ? 9.999 -17.193 2.026 1.00 77.38 92 LYS A C 1
ATOM 711 O O . LYS A 1 92 ? 9.569 -16.046 2.001 1.00 77.38 92 LYS A O 1
ATOM 716 N N . ARG A 1 93 ? 9.759 -18.010 3.055 1.00 59.94 93 ARG A N 1
ATOM 717 C CA . ARG A 1 93 ? 9.192 -17.491 4.303 1.00 59.94 93 ARG A CA 1
ATOM 718 C C . ARG A 1 93 ? 10.127 -16.397 4.837 1.00 59.94 93 ARG A C 1
ATOM 720 O O . ARG A 1 93 ? 11.332 -16.664 4.926 1.00 59.94 93 ARG A O 1
ATOM 727 N N . PRO A 1 94 ? 9.605 -15.223 5.235 1.00 66.00 94 PRO A N 1
ATOM 728 C CA . PRO A 1 94 ? 10.394 -14.247 5.969 1.00 66.00 94 PRO A CA 1
ATOM 729 C C . PRO A 1 94 ? 11.054 -14.944 7.160 1.00 66.00 94 PRO A C 1
ATOM 731 O O . PRO A 1 94 ? 10.439 -15.808 7.797 1.00 66.00 94 PRO A O 1
ATOM 734 N N . LYS A 1 95 ? 12.317 -14.616 7.453 1.00 65.44 95 LYS A N 1
ATOM 735 C CA . LYS A 1 95 ? 12.969 -15.140 8.658 1.00 65.44 95 LYS A CA 1
ATOM 736 C C . LYS A 1 95 ? 12.132 -14.695 9.855 1.00 65.44 95 LYS A C 1
ATOM 738 O O . LYS A 1 95 ? 11.892 -13.502 10.004 1.00 65.44 95 LYS A O 1
ATOM 743 N N . CYS A 1 96 ? 11.662 -15.650 10.659 1.00 44.59 96 CYS A N 1
ATOM 744 C CA . CYS A 1 96 ? 10.960 -15.336 11.898 1.00 44.59 96 CYS A CA 1
ATOM 745 C C . CYS A 1 96 ? 11.855 -14.423 12.747 1.00 44.59 96 CYS A C 1
ATOM 747 O O . CYS A 1 96 ? 13.010 -14.776 12.999 1.00 44.59 96 CYS A O 1
ATOM 749 N N . CYS A 1 97 ? 11.321 -13.253 13.094 1.00 42.31 97 CYS A N 1
ATOM 750 C CA . CYS A 1 97 ? 11.917 -12.284 14.005 1.00 42.31 97 CYS A CA 1
ATOM 751 C C . CYS A 1 97 ? 12.111 -12.892 15.397 1.00 42.31 97 CYS A C 1
ATOM 753 O O . CYS A 1 97 ? 11.208 -13.650 15.827 1.00 42.31 97 CYS A O 1
#

Foldseek 3Di:
DVVVVVVVVVVDPDDDQPDAEDEEEEADDPDPVSVVVCVVRSYHDDYYHYNVPPLVPVFDFDPVDPDVVVSVVVSVVPRPPDPVDDDPCPPPDDDDD

Sequence (97 aa):
MLKELIEALKAMPKEECKGPRVVTSGVITDNPALLEVLDNFNVCVVADDVAAESRGFKVDVDTSIEDPYMALADQFARMDEDPILYDPDIWKRPKCC

InterPro domains:
  IPR010327 FldB/FldC dehydratase alpha/beta subunit [PF06050] (1-86)

Radius of gyration: 17.79 Å; chains: 1; bounding box: 37×38×40 Å